Protein AF-A1TMS2-F1 (afdb_monomer)

Solvent-accessible surface area (backbone atoms only — not comparable to full-atom values): 4107 Å² total; per-residue (Å²): 135,84,78,92,71,87,78,73,80,79,79,45,75,71,66,70,42,56,37,57,14,74,84,80,70,42,81,37,59,42,76,69,38,46,80,53,86,97,42,37,31,36,42,70,59,48,50,54,51,50,52,52,52,51,56,58,71,69,46,77,78,77,87,127

Organism: Paracidovorax citrulli (strain AAC00-1) (NCBI:txid397945)

Foldseek 3Di:
DDDPPPPDPPCDVQNVQWFQAPPPRDTDGVVCWDDDPPGIHHNVVVVVVVVVVVVVVPDPDPDD

pLDDT: mean 76.22, std 12.62, range [44.0, 90.62]

Sequence (64 aa):
MKSPTKGRPRLTFADLARVRCMVCDKDKTAEGARPFRAHHVCADCVRQVNQRAAARADAPAPPG

Structure (mmCIF, N/CA/C/O backbone):
data_AF-A1TMS2-F1
#
_entry.id   AF-A1TMS2-F1
#
loop_
_atom_site.group_PDB
_atom_site.id
_atom_site.type_symbol
_atom_site.label_atom_id
_atom_site.label_alt_id
_atom_site.label_comp_id
_atom_site.label_asym_id
_atom_site.label_entity_id
_atom_site.label_seq_id
_atom_site.pdbx_PDB_ins_code
_atom_site.Cartn_x
_atom_site.Cartn_y
_atom_site.Cartn_z
_atom_site.occupancy
_atom_site.B_iso_or_equiv
_atom_site.auth_seq_id
_atom_site.auth_comp_id
_atom_site.auth_asym_id
_atom_site.auth_atom_id
_atom_site.pdbx_PDB_model_num
ATOM 1 N N . MET A 1 1 ? -22.544 2.384 43.149 1.00 44.00 1 MET A N 1
ATOM 2 C CA . MET A 1 1 ? -22.092 1.514 42.037 1.00 44.00 1 MET A CA 1
ATOM 3 C C . MET A 1 1 ? -21.001 2.260 41.271 1.00 44.00 1 MET A C 1
ATOM 5 O O . MET A 1 1 ? -21.244 3.389 40.873 1.00 44.00 1 MET A O 1
ATOM 9 N N . LYS A 1 2 ? -19.776 1.719 41.174 1.00 48.81 2 LYS A N 1
ATOM 10 C CA . LYS A 1 2 ? -18.640 2.371 40.487 1.00 48.81 2 LYS A CA 1
ATOM 11 C C . LYS A 1 2 ? -18.765 2.156 38.974 1.00 48.81 2 LYS A C 1
ATOM 13 O O . LYS A 1 2 ? -18.818 1.013 38.533 1.00 48.81 2 LYS A O 1
ATOM 18 N N . SER A 1 3 ? -18.813 3.239 38.200 1.00 57.84 3 SER A N 1
ATOM 19 C CA . SER A 1 3 ? -18.894 3.209 36.734 1.00 57.84 3 SER A CA 1
ATOM 20 C C . SER A 1 3 ? -17.687 2.469 36.117 1.00 57.84 3 SER A C 1
ATOM 22 O O . SER A 1 3 ? -16.549 2.846 36.408 1.00 57.84 3 SER A O 1
ATOM 24 N N . PRO A 1 4 ? -17.884 1.445 35.261 1.00 59.44 4 PRO A N 1
ATOM 25 C CA . PRO A 1 4 ? -16.813 0.557 34.786 1.00 59.44 4 PRO A CA 1
ATOM 26 C C . PRO A 1 4 ? -16.012 1.084 33.578 1.00 59.44 4 PRO A C 1
ATOM 28 O O . PRO A 1 4 ? -15.420 0.310 32.830 1.00 59.44 4 PRO A O 1
ATOM 31 N N . THR A 1 5 ? -15.956 2.397 33.359 1.00 60.22 5 THR A N 1
ATOM 32 C CA . THR A 1 5 ? -15.339 3.003 32.160 1.00 60.22 5 THR A CA 1
ATOM 33 C C . THR A 1 5 ? -14.021 3.732 32.424 1.00 60.22 5 THR A C 1
ATOM 35 O O . THR A 1 5 ? -13.571 4.528 31.603 1.00 60.22 5 THR A O 1
ATOM 38 N N . LYS A 1 6 ? -13.343 3.444 33.539 1.00 50.44 6 LYS A N 1
ATOM 39 C CA . LYS A 1 6 ? -12.004 3.980 33.815 1.00 50.44 6 LYS A CA 1
ATOM 40 C C . LYS A 1 6 ? -10.949 3.103 33.128 1.00 50.44 6 LYS A C 1
ATOM 42 O O . LYS A 1 6 ? -10.475 2.143 33.718 1.00 50.44 6 LYS A O 1
ATOM 47 N N . GLY A 1 7 ? -10.616 3.415 31.873 1.00 60.78 7 GLY A N 1
ATOM 48 C CA . GLY A 1 7 ? -9.410 2.870 31.229 1.00 60.78 7 GLY A CA 1
ATOM 49 C C . GLY A 1 7 ? -9.555 2.311 29.815 1.00 60.78 7 GLY A C 1
ATOM 50 O O . GLY A 1 7 ? -8.570 1.803 29.290 1.00 60.78 7 GLY A O 1
ATOM 51 N N . ARG A 1 8 ? -10.724 2.397 29.163 1.00 63.53 8 ARG A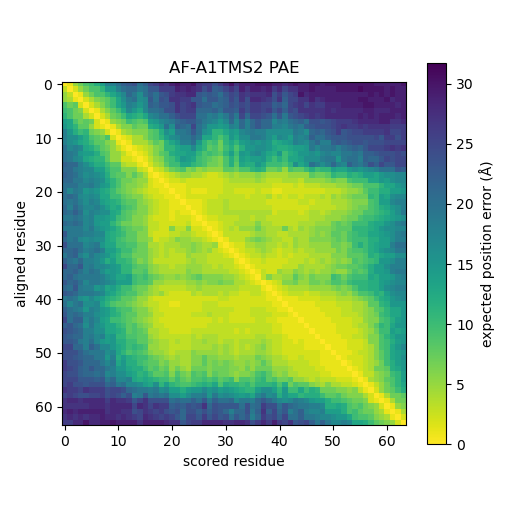 N 1
ATOM 52 C CA . ARG A 1 8 ? -10.783 2.05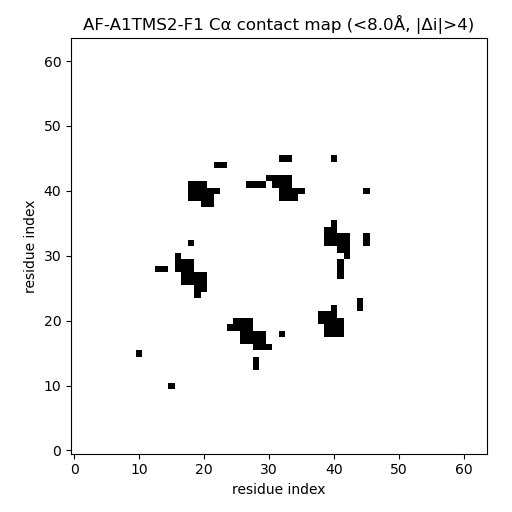7 27.733 1.00 63.53 8 ARG A CA 1
ATOM 53 C C . ARG A 1 8 ? -10.190 3.216 26.924 1.00 63.53 8 ARG A C 1
ATOM 55 O O . ARG A 1 8 ? -10.726 4.322 27.030 1.00 63.53 8 ARG A O 1
ATOM 62 N N . PRO A 1 9 ? -9.114 3.008 26.142 1.00 65.12 9 PRO A N 1
ATOM 63 C CA . PRO A 1 9 ? -8.652 4.030 25.216 1.00 65.12 9 PRO A CA 1
ATOM 64 C C . PRO A 1 9 ? -9.813 4.370 24.277 1.00 65.12 9 PRO A C 1
ATOM 66 O O . PRO A 1 9 ? -10.454 3.477 23.720 1.00 65.12 9 PRO A O 1
ATOM 69 N N . ARG A 1 10 ? -10.140 5.663 24.163 1.00 66.69 10 ARG A N 1
ATOM 70 C CA . ARG A 1 10 ? -11.116 6.138 23.178 1.00 66.69 10 ARG A CA 1
ATOM 71 C C . ARG A 1 10 ? -10.528 5.835 21.805 1.00 66.69 10 ARG A C 1
ATOM 73 O O . ARG A 1 10 ? -9.610 6.528 21.385 1.00 66.69 10 ARG A O 1
ATOM 80 N N . LEU A 1 11 ? -11.037 4.796 21.146 1.00 62.66 11 LEU A N 1
ATOM 81 C CA . LEU A 1 11 ? -10.779 4.557 19.729 1.00 62.66 11 LEU A CA 1
ATOM 82 C C . LEU A 1 11 ? -11.192 5.825 18.985 1.00 62.66 11 LEU A C 1
ATOM 84 O O . LEU A 1 11 ? -12.359 6.224 19.025 1.00 62.66 11 LEU A O 1
ATOM 88 N N . THR A 1 12 ? -10.223 6.506 18.389 1.00 67.00 12 THR A N 1
ATOM 89 C CA . THR A 1 12 ? -10.503 7.683 17.572 1.00 67.00 12 THR A CA 1
ATOM 90 C C . THR A 1 12 ? -10.954 7.227 16.185 1.00 67.00 12 THR A C 1
ATOM 92 O O . THR A 1 12 ? -10.677 6.102 15.776 1.00 67.00 12 THR A O 1
ATOM 95 N N . PHE A 1 13 ? -11.629 8.084 15.414 1.00 60.53 13 PHE A N 1
ATOM 96 C CA . PHE A 1 13 ? -11.938 7.767 14.010 1.00 60.53 13 PHE A CA 1
ATOM 97 C C . PHE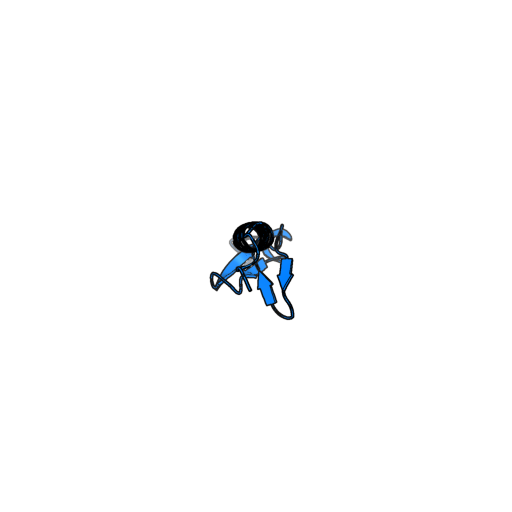 A 1 13 ? -10.676 7.429 13.191 1.00 60.53 13 PHE A C 1
ATOM 99 O O . PHE A 1 13 ? -10.741 6.614 12.274 1.00 60.53 13 PHE A O 1
ATOM 106 N N . ALA A 1 14 ? -9.517 7.972 13.576 1.00 59.91 14 ALA A N 1
ATOM 107 C CA . ALA A 1 14 ? -8.226 7.621 12.992 1.00 59.91 14 ALA A CA 1
ATOM 108 C C . ALA A 1 14 ? -7.791 6.172 13.301 1.00 59.91 14 ALA A C 1
ATOM 110 O O . ALA A 1 14 ? -7.105 5.554 12.490 1.00 59.91 14 ALA A O 1
ATOM 111 N N . ASP A 1 15 ? -8.220 5.598 14.431 1.00 60.62 15 ASP A N 1
ATOM 112 C CA . ASP A 1 15 ? -7.987 4.186 14.766 1.00 60.62 15 ASP A CA 1
ATOM 113 C C . ASP A 1 15 ? -8.925 3.229 14.023 1.00 60.62 15 ASP A C 1
ATOM 115 O O . ASP A 1 15 ? -8.571 2.070 13.813 1.00 60.62 15 ASP A O 1
ATOM 119 N N . LEU A 1 16 ? -10.109 3.701 13.620 1.00 64.62 16 LEU A N 1
ATOM 120 C CA . LEU A 1 16 ? -11.090 2.915 12.864 1.00 64.62 16 LEU A CA 1
ATOM 121 C C . LEU A 1 16 ? -10.675 2.718 11.403 1.00 64.62 16 LEU A C 1
ATOM 123 O O . LEU A 1 16 ? -10.952 1.676 10.815 1.00 64.62 16 LEU A O 1
ATOM 127 N N . ALA A 1 17 ? -9.973 3.688 10.822 1.00 75.44 17 ALA A N 1
ATOM 128 C CA . ALA A 1 17 ? -9.459 3.599 9.464 1.00 75.44 17 ALA A CA 1
ATOM 129 C C . ALA A 1 17 ? -8.049 2.985 9.459 1.00 75.44 17 ALA A C 1
ATOM 131 O O . ALA A 1 17 ? -7.088 3.625 9.034 1.00 75.44 17 ALA A O 1
ATOM 132 N N . ARG A 1 18 ? -7.894 1.756 9.964 1.00 79.75 18 ARG A N 1
ATOM 133 C CA . ARG A 1 18 ? -6.649 0.981 9.831 1.00 79.75 18 ARG A CA 1
ATOM 134 C C . ARG A 1 18 ? -6.777 -0.028 8.696 1.00 79.75 18 ARG A C 1
ATOM 136 O O . ARG A 1 18 ? -7.815 -0.658 8.529 1.00 79.75 18 ARG A O 1
ATOM 143 N N . VAL A 1 19 ? -5.714 -0.178 7.916 1.00 86.25 19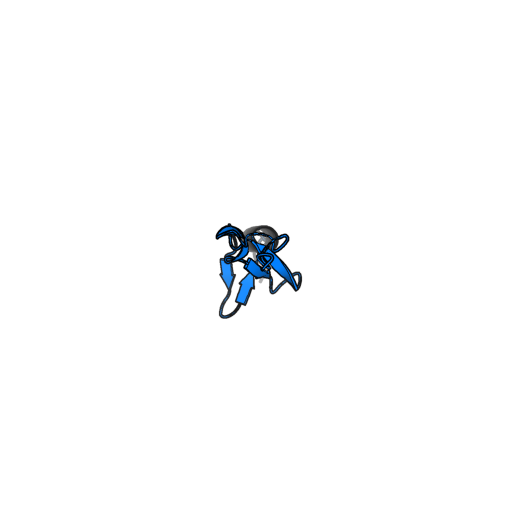 VAL A N 1
ATOM 144 C CA . VAL A 1 19 ? -5.617 -1.155 6.829 1.00 86.25 19 VAL A CA 1
ATOM 145 C C . VAL A 1 19 ? -4.400 -2.043 7.039 1.00 86.25 19 VAL A C 1
ATOM 147 O O . VAL A 1 19 ? -3.319 -1.569 7.399 1.00 86.25 19 VAL A O 1
ATOM 150 N N . ARG A 1 20 ? -4.556 -3.337 6.762 1.00 88.12 20 ARG A N 1
ATOM 151 C CA . ARG A 1 20 ? -3.441 -4.283 6.755 1.00 88.12 20 ARG A CA 1
ATOM 152 C C . ARG A 1 20 ? -2.752 -4.228 5.400 1.00 88.12 20 ARG A C 1
ATOM 154 O O . ARG A 1 20 ? -3.366 -4.506 4.370 1.00 88.12 20 ARG A O 1
ATOM 161 N N . CYS A 1 21 ? -1.487 -3.822 5.396 1.00 90.19 21 CYS A N 1
ATOM 162 C CA . CYS A 1 21 ? -0.714 -3.731 4.165 1.00 90.19 21 CYS A CA 1
ATOM 163 C C . CYS A 1 21 ? -0.380 -5.128 3.637 1.00 90.19 21 CYS A C 1
ATOM 165 O O . CYS A 1 21 ? 0.292 -5.887 4.321 1.00 90.19 21 CYS A O 1
ATOM 167 N N . MET A 1 22 ? -0.733 -5.431 2.390 1.00 90.38 22 MET A N 1
ATOM 168 C CA . MET A 1 22 ? -0.407 -6.713 1.751 1.00 90.38 22 MET A CA 1
ATOM 169 C C . MET A 1 22 ? 1.103 -6.983 1.630 1.00 90.38 22 MET A C 1
ATOM 171 O O . MET A 1 22 ? 1.522 -8.131 1.568 1.00 90.38 22 MET A O 1
ATOM 175 N N . VAL A 1 23 ? 1.926 -5.931 1.560 1.00 88.94 23 VAL A N 1
ATOM 176 C CA . VAL A 1 23 ? 3.368 -6.055 1.282 1.00 88.94 23 VAL A CA 1
ATOM 177 C C . VAL A 1 23 ? 4.178 -6.299 2.552 1.00 88.94 23 VAL A C 1
ATOM 179 O O . VAL A 1 23 ? 5.070 -7.137 2.560 1.00 88.94 23 VAL A O 1
ATOM 182 N N . CYS A 1 24 ? 3.902 -5.543 3.617 1.00 90.25 24 CYS A N 1
ATOM 183 C CA . CYS A 1 24 ? 4.652 -5.637 4.872 1.00 90.25 24 CYS A CA 1
ATOM 184 C C . CYS A 1 24 ? 3.875 -6.318 6.002 1.00 90.25 24 CYS A C 1
ATOM 186 O O . CYS A 1 24 ? 4.418 -6.452 7.093 1.00 90.25 24 CYS A O 1
ATOM 188 N N . ASP A 1 25 ? 2.626 -6.708 5.743 1.00 89.69 25 ASP A N 1
ATOM 189 C CA . ASP A 1 25 ? 1.710 -7.395 6.659 1.00 89.69 25 ASP A CA 1
ATOM 190 C C . ASP A 1 25 ? 1.460 -6.672 7.995 1.00 89.69 25 ASP A C 1
ATOM 192 O O . ASP A 1 25 ? 1.037 -7.261 8.983 1.00 89.69 25 ASP A O 1
ATOM 196 N N . LYS A 1 26 ? 1.706 -5.357 8.028 1.00 86.88 26 LYS A N 1
ATOM 197 C CA . LYS A 1 26 ? 1.485 -4.507 9.202 1.00 86.88 26 LYS A CA 1
ATOM 198 C C . LYS A 1 26 ? 0.187 -3.724 9.079 1.00 86.88 26 LYS A C 1
ATOM 200 O O . LYS A 1 26 ? -0.122 -3.196 8.006 1.00 86.88 26 LYS A O 1
ATOM 205 N N . ASP A 1 27 ? -0.505 -3.575 10.203 1.00 86.38 27 ASP A N 1
ATOM 206 C CA . ASP A 1 27 ? -1.588 -2.611 10.357 1.00 86.38 27 ASP A CA 1
ATOM 207 C C . ASP A 1 27 ? -1.029 -1.188 10.308 1.00 86.38 27 ASP A C 1
ATOM 209 O O . ASP A 1 27 ? -0.155 -0.802 11.090 1.00 86.38 27 ASP A O 1
ATOM 213 N N . LYS A 1 28 ? -1.525 -0.406 9.354 1.00 85.38 28 LYS A N 1
ATOM 214 C CA . LYS A 1 28 ? -1.181 1.003 9.161 1.00 85.38 28 LYS A CA 1
ATOM 215 C C . LYS A 1 28 ? -2.453 1.838 9.125 1.00 85.38 28 LYS A C 1
ATOM 217 O O . LYS A 1 28 ? -3.548 1.315 8.933 1.00 85.38 28 LYS A O 1
AT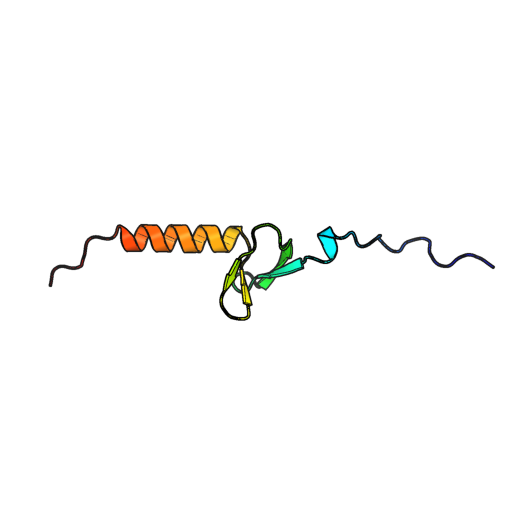OM 222 N N . THR A 1 29 ? -2.313 3.146 9.283 1.00 82.12 29 THR A N 1
ATOM 223 C CA . THR A 1 29 ? -3.400 4.080 8.991 1.00 82.12 29 THR A CA 1
ATOM 224 C C . THR A 1 29 ? -3.798 3.974 7.514 1.00 82.12 29 THR A C 1
ATOM 226 O O . THR A 1 29 ? -2.959 3.745 6.640 1.00 82.12 29 THR A O 1
ATOM 229 N N . ALA A 1 30 ? -5.090 4.121 7.228 1.00 80.12 30 ALA A N 1
ATOM 230 C CA . ALA A 1 30 ? -5.627 4.166 5.869 1.00 80.12 30 ALA A CA 1
ATOM 231 C C . ALA A 1 30 ? -5.202 5.439 5.122 1.00 80.12 30 ALA A C 1
ATOM 233 O O . ALA A 1 30 ? -5.343 5.521 3.904 1.00 80.12 30 ALA A O 1
ATOM 234 N N . GLU A 1 31 ? -4.679 6.434 5.841 1.00 81.38 31 GLU A N 1
ATOM 235 C CA . GLU A 1 31 ? -4.183 7.675 5.266 1.00 81.38 31 GLU A CA 1
ATOM 236 C C . GLU A 1 31 ? -3.045 7.395 4.271 1.00 81.38 31 GLU A C 1
ATOM 238 O O . GLU A 1 31 ? -1.999 6.841 4.609 1.00 81.38 31 GLU A O 1
ATOM 243 N N . GLY A 1 32 ? -3.285 7.721 2.999 1.00 79.06 32 GLY A N 1
ATOM 244 C CA . GLY A 1 32 ? -2.347 7.459 1.906 1.00 79.06 32 GLY A CA 1
ATOM 245 C C . GLY A 1 32 ? -2.236 5.990 1.476 1.00 79.06 32 GLY A C 1
ATOM 246 O O . GLY A 1 32 ? -1.457 5.687 0.568 1.00 79.06 32 GLY A O 1
ATOM 247 N N . ALA A 1 33 ? -3.001 5.071 2.073 1.00 83.75 33 ALA A N 1
ATOM 248 C CA . ALA A 1 33 ? -3.093 3.708 1.571 1.00 83.75 33 ALA A CA 1
ATOM 249 C C . ALA A 1 33 ? -3.841 3.687 0.232 1.00 83.75 33 ALA A C 1
ATOM 251 O O . ALA A 1 33 ? -4.849 4.374 0.058 1.00 83.75 33 ALA A O 1
ATOM 252 N N . ARG A 1 34 ? -3.368 2.880 -0.724 1.00 84.00 34 ARG A N 1
ATOM 253 C CA . ARG A 1 34 ? -4.075 2.682 -1.998 1.00 84.00 34 ARG A CA 1
ATOM 254 C C . ARG A 1 34 ? -4.672 1.280 -2.081 1.00 84.00 34 ARG A C 1
ATOM 256 O O . ARG A 1 34 ? -4.028 0.320 -1.646 1.00 84.00 34 ARG A O 1
ATOM 263 N N . PRO A 1 35 ? -5.886 1.147 -2.641 1.00 83.81 35 PRO A N 1
ATOM 264 C CA . PRO A 1 35 ? -6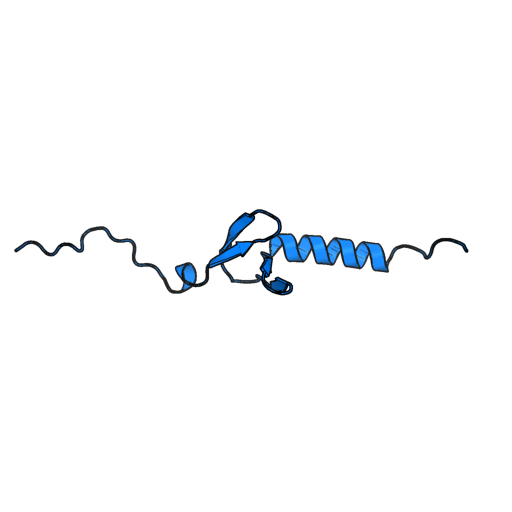.436 -0.156 -2.967 1.00 83.81 35 PRO A CA 1
ATOM 265 C C . PRO A 1 35 ? -5.612 -0.787 -4.093 1.00 83.81 35 PRO A C 1
ATOM 267 O O . PRO A 1 35 ? -5.283 -0.139 -5.089 1.00 83.81 35 PRO A O 1
ATOM 270 N N . PHE A 1 36 ? -5.289 -2.063 -3.931 1.00 81.00 36 PHE A N 1
ATOM 271 C CA . PHE A 1 36 ? -4.690 -2.902 -4.955 1.00 81.00 36 PHE A CA 1
ATOM 272 C C . PHE A 1 36 ? -5.502 -4.195 -5.043 1.00 81.00 36 PHE A C 1
ATOM 274 O O . PHE A 1 36 ? -5.351 -5.105 -4.226 1.00 81.00 36 PHE A O 1
ATOM 281 N N . ARG A 1 37 ? -6.399 -4.265 -6.034 1.00 82.44 37 ARG A N 1
ATOM 282 C CA . ARG A 1 37 ? -7.420 -5.322 -6.148 1.00 82.44 37 ARG A CA 1
ATOM 283 C C . ARG A 1 37 ? -8.277 -5.399 -4.871 1.00 82.44 37 ARG A C 1
ATOM 285 O O . ARG A 1 37 ? -8.852 -4.391 -4.483 1.00 82.44 37 ARG A O 1
ATOM 292 N N . ALA A 1 38 ? -8.350 -6.571 -4.235 1.00 83.81 38 ALA A N 1
ATOM 293 C CA . ALA A 1 38 ? -9.086 -6.816 -2.993 1.00 83.81 38 ALA A CA 1
ATOM 294 C C . ALA A 1 38 ? -8.257 -6.540 -1.718 1.00 83.81 38 ALA A C 1
ATOM 296 O O . ALA A 1 38 ? -8.704 -6.854 -0.618 1.00 83.81 38 ALA A O 1
ATOM 297 N N . HIS A 1 39 ? -7.046 -5.989 -1.851 1.00 85.88 39 HIS A N 1
ATOM 298 C CA . HIS A 1 39 ? -6.143 -5.719 -0.732 1.00 85.88 39 HIS A CA 1
ATOM 299 C C . HIS A 1 39 ? -5.772 -4.237 -0.644 1.00 85.88 39 HIS A C 1
ATOM 301 O O . HIS A 1 39 ? -5.962 -3.465 -1.585 1.00 85.88 39 HIS A O 1
ATOM 307 N N . HIS A 1 40 ? -5.187 -3.844 0.487 1.00 87.56 40 HIS A N 1
ATOM 308 C CA . HIS A 1 40 ? -4.658 -2.501 0.699 1.00 87.56 40 HIS A CA 1
ATOM 309 C C . HIS A 1 40 ? -3.136 -2.521 0.785 1.00 87.56 40 HIS A C 1
ATOM 311 O O . HIS A 1 40 ? -2.530 -3.444 1.331 1.00 87.56 40 HIS A O 1
ATOM 317 N N . VAL A 1 41 ? -2.512 -1.473 0.257 1.00 89.38 41 VAL A N 1
ATOM 318 C CA . VAL A 1 41 ? -1.066 -1.262 0.341 1.00 89.38 41 VAL A CA 1
ATOM 319 C C . VAL A 1 41 ? -0.822 0.074 1.028 1.00 89.38 41 VAL A C 1
ATOM 321 O O . VAL A 1 41 ? -1.425 1.082 0.660 1.00 89.38 41 VAL A O 1
ATOM 324 N N . CYS A 1 42 ? 0.048 0.089 2.038 1.00 90.62 42 CYS A N 1
ATOM 325 C CA . CYS A 1 42 ? 0.371 1.315 2.760 1.00 90.62 42 CYS A CA 1
ATOM 326 C C . CYS A 1 42 ? 1.141 2.315 1.885 1.00 90.62 42 CYS A C 1
ATOM 328 O O . CYS A 1 42 ? 1.808 1.927 0.923 1.00 90.62 42 CYS A O 1
ATOM 330 N N . ALA A 1 43 ? 1.102 3.595 2.262 1.00 87.75 43 ALA A N 1
ATOM 331 C CA . ALA A 1 43 ? 1.731 4.687 1.517 1.00 87.75 43 ALA A CA 1
ATOM 332 C C . ALA A 1 43 ? 3.220 4.442 1.190 1.00 87.75 43 ALA A C 1
ATOM 334 O O . ALA A 1 43 ? 3.653 4.697 0.066 1.00 87.75 43 ALA A O 1
ATOM 335 N N . ASP A 1 44 ? 3.997 3.896 2.135 1.00 89.75 44 ASP A N 1
ATOM 336 C CA . ASP A 1 44 ? 5.421 3.582 1.933 1.00 89.75 44 ASP A CA 1
ATOM 337 C C . ASP A 1 44 ? 5.630 2.546 0.823 1.00 89.75 44 ASP A C 1
ATOM 339 O O . ASP A 1 44 ? 6.453 2.725 -0.077 1.00 89.75 44 ASP A O 1
ATOM 343 N N . CYS A 1 45 ? 4.860 1.458 0.869 1.00 89.44 45 CYS A N 1
ATOM 344 C CA . CYS A 1 45 ? 4.949 0.389 -0.115 1.00 89.44 45 CYS A CA 1
ATOM 345 C C . CYS A 1 45 ? 4.417 0.850 -1.478 1.00 89.44 45 CYS A C 1
ATOM 347 O O . CYS A 1 45 ? 5.002 0.501 -2.500 1.00 89.44 45 CYS A O 1
ATOM 349 N N . VAL A 1 46 ? 3.381 1.696 -1.510 1.00 88.81 46 VAL A N 1
ATOM 350 C CA . VAL A 1 46 ? 2.903 2.339 -2.745 1.00 88.81 46 VAL A CA 1
ATOM 351 C C . VAL A 1 46 ? 4.003 3.200 -3.370 1.00 88.81 46 VAL A C 1
ATOM 353 O O . VAL A 1 46 ? 4.241 3.099 -4.573 1.00 88.81 46 VAL A O 1
ATOM 356 N N . ARG A 1 47 ? 4.717 4.010 -2.575 1.00 89.12 47 ARG A N 1
ATOM 357 C CA . ARG A 1 47 ? 5.842 4.825 -3.066 1.00 89.12 47 ARG A CA 1
ATOM 358 C C . ARG A 1 47 ? 6.941 3.964 -3.684 1.00 89.12 47 ARG A C 1
ATOM 360 O O . ARG A 1 47 ? 7.372 4.263 -4.793 1.00 89.12 47 ARG A O 1
ATOM 367 N N . GLN A 1 48 ? 7.342 2.880 -3.022 1.00 88.81 48 GLN A N 1
ATOM 368 C CA . GLN A 1 48 ? 8.365 1.969 -3.552 1.00 88.81 48 GLN A CA 1
ATOM 369 C C . GLN A 1 48 ? 7.928 1.291 -4.856 1.00 88.81 48 GLN A C 1
ATOM 371 O O . GLN A 1 48 ? 8.717 1.195 -5.795 1.00 88.81 48 GLN A O 1
ATOM 376 N N . VAL A 1 49 ? 6.672 0.837 -4.936 1.00 85.06 49 VAL A N 1
ATOM 377 C CA . VAL A 1 49 ? 6.123 0.229 -6.158 1.00 85.06 49 VAL A CA 1
ATOM 378 C C . VAL A 1 49 ? 6.102 1.242 -7.301 1.00 85.06 49 VAL A C 1
ATOM 380 O O . VAL A 1 49 ? 6.578 0.926 -8.387 1.00 85.06 49 VAL A O 1
ATOM 383 N N . ASN A 1 50 ? 5.632 2.467 -7.054 1.00 87.00 50 ASN A N 1
ATOM 384 C CA . ASN A 1 50 ? 5.602 3.523 -8.067 1.00 87.00 50 ASN A CA 1
ATOM 385 C C . ASN A 1 50 ? 7.007 3.906 -8.546 1.00 87.00 50 ASN A C 1
ATOM 387 O O . ASN A 1 50 ? 7.216 4.057 -9.744 1.00 87.00 50 ASN A O 1
ATOM 391 N N . GLN A 1 51 ? 7.981 4.012 -7.638 1.00 87.75 51 GLN A N 1
ATOM 392 C CA . GLN A 1 51 ? 9.376 4.285 -7.998 1.00 87.75 51 GLN A CA 1
ATOM 393 C C . GLN A 1 51 ? 9.963 3.178 -8.879 1.00 87.75 51 GLN A C 1
ATOM 395 O O . GLN A 1 51 ? 10.591 3.466 -9.893 1.00 87.75 51 GLN A O 1
ATOM 400 N N . A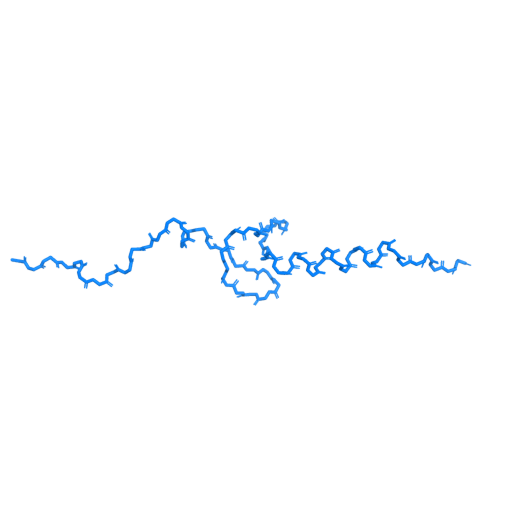RG A 1 52 ? 9.721 1.906 -8.538 1.00 83.88 52 ARG A N 1
ATOM 401 C CA . ARG A 1 52 ? 10.168 0.767 -9.357 1.00 83.88 52 ARG A CA 1
ATOM 402 C C . ARG A 1 52 ? 9.463 0.710 -10.711 1.00 83.88 52 ARG A C 1
ATOM 404 O O . ARG A 1 52 ? 10.094 0.355 -11.701 1.00 83.88 52 ARG A O 1
ATOM 411 N N . ALA A 1 53 ? 8.174 1.040 -10.759 1.00 82.06 53 ALA A N 1
ATOM 412 C CA . ALA A 1 53 ? 7.414 1.109 -12.003 1.00 82.06 53 ALA A CA 1
ATOM 413 C C . ALA A 1 53 ? 7.942 2.226 -12.915 1.00 82.06 53 ALA A C 1
ATOM 415 O O . ALA A 1 53 ? 8.153 1.982 -14.098 1.00 82.06 53 ALA A O 1
ATOM 416 N N . ALA A 1 54 ? 8.230 3.404 -12.355 1.00 81.50 54 ALA A N 1
ATOM 417 C CA . ALA A 1 54 ? 8.849 4.508 -13.081 1.00 81.50 54 ALA A CA 1
ATOM 418 C C . ALA A 1 54 ? 10.245 4.132 -13.604 1.00 81.50 54 ALA A C 1
ATOM 420 O O . ALA A 1 54 ? 10.512 4.299 -14.786 1.00 81.50 54 ALA A O 1
ATOM 421 N N . ALA A 1 55 ? 11.094 3.520 -12.770 1.00 79.50 55 ALA A N 1
ATOM 422 C CA . ALA A 1 55 ? 12.419 3.054 -1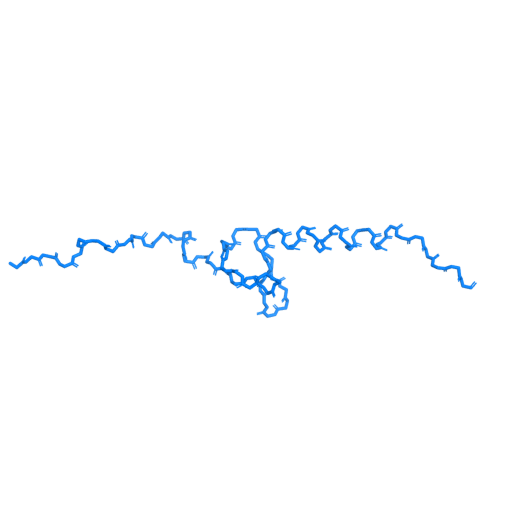3.190 1.00 79.50 55 ALA A CA 1
ATOM 423 C C . ALA A 1 55 ? 12.363 1.987 -14.299 1.00 79.50 55 ALA A C 1
ATOM 425 O O . ALA A 1 55 ? 13.250 1.917 -15.140 1.00 79.50 55 ALA A O 1
ATOM 426 N N . ARG A 1 56 ? 11.317 1.149 -14.318 1.00 73.12 56 ARG A N 1
ATOM 427 C CA . ARG A 1 56 ? 11.078 0.187 -15.405 1.00 73.12 56 ARG A CA 1
ATOM 428 C C . ARG A 1 56 ? 10.575 0.843 -16.685 1.00 73.12 56 ARG A C 1
ATOM 430 O O . ARG A 1 56 ? 10.911 0.354 -17.754 1.00 73.12 56 ARG A O 1
ATOM 437 N N . ALA A 1 57 ? 9.760 1.889 -16.582 1.00 74.50 57 ALA A N 1
ATOM 438 C CA . ALA A 1 57 ? 9.297 2.645 -17.743 1.00 74.50 57 ALA A CA 1
ATOM 439 C C . ALA A 1 57 ? 10.442 3.426 -18.410 1.00 74.50 57 ALA A C 1
ATOM 441 O O . ALA A 1 57 ? 10.425 3.605 -19.621 1.00 74.50 57 ALA A O 1
ATOM 442 N N . ASP A 1 58 ? 11.435 3.838 -17.620 1.00 68.62 58 ASP A N 1
ATOM 443 C CA . ASP A 1 58 ? 12.637 4.540 -18.083 1.00 68.62 58 ASP A CA 1
ATOM 444 C C . ASP A 1 58 ? 13.748 3.587 -18.569 1.00 68.62 58 ASP A C 1
ATOM 446 O O . ASP A 1 58 ? 14.769 4.020 -19.099 1.00 68.62 58 ASP A O 1
ATOM 450 N N . ALA A 1 59 ? 13.573 2.269 -18.404 1.00 65.12 59 ALA A N 1
ATOM 451 C CA . ALA A 1 59 ? 14.558 1.305 -18.870 1.00 65.12 59 ALA A CA 1
ATOM 452 C C . ALA A 1 59 ? 14.573 1.278 -20.412 1.00 65.12 59 ALA A C 1
ATOM 454 O O . ALA A 1 59 ? 13.514 1.086 -21.021 1.00 65.12 59 ALA A O 1
ATOM 455 N N . PRO A 1 60 ? 15.745 1.433 -21.060 1.00 60.00 60 PRO A N 1
ATOM 456 C CA . PRO A 1 60 ? 15.840 1.354 -22.510 1.00 60.00 60 PRO A CA 1
ATOM 457 C C . PRO A 1 60 ? 15.332 -0.012 -22.976 1.00 60.00 60 PRO A C 1
ATOM 459 O O . PRO A 1 60 ? 15.657 -1.044 -22.381 1.00 60.00 60 PRO A O 1
ATOM 462 N N . ALA A 1 61 ? 14.500 -0.004 -24.022 1.00 61.78 61 ALA A N 1
ATOM 463 C CA . ALA A 1 61 ? 13.974 -1.223 -24.620 1.00 61.78 61 ALA A CA 1
ATOM 464 C C . ALA A 1 61 ? 15.139 -2.178 -24.945 1.00 61.78 61 ALA A C 1
ATOM 466 O O . ALA A 1 61 ? 16.158 -1.719 -25.473 1.00 61.78 61 ALA A O 1
ATOM 467 N N . PRO A 1 62 ? 15.032 -3.480 -24.614 1.00 61.53 62 PRO A N 1
ATOM 468 C CA . PRO A 1 62 ? 16.078 -4.428 -24.963 1.00 61.53 62 PRO A CA 1
ATOM 469 C C . PRO A 1 62 ? 16.271 -4.420 -26.488 1.00 61.53 62 PRO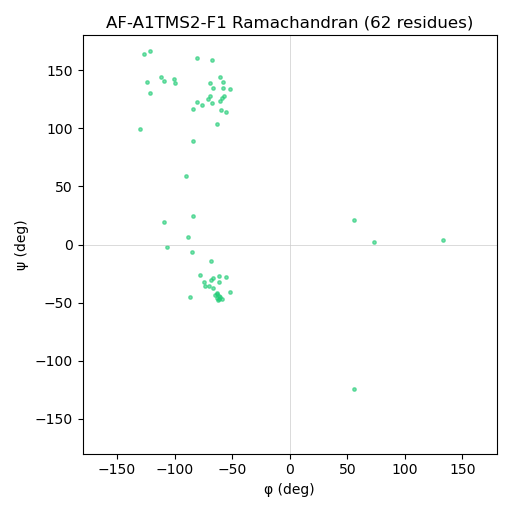 A C 1
ATOM 471 O O . PRO A 1 62 ? 15.272 -4.332 -27.210 1.00 61.53 62 PRO A O 1
ATOM 474 N N . PRO A 1 63 ? 17.518 -4.486 -26.990 1.00 66.25 63 PRO A N 1
ATOM 475 C CA . PRO A 1 63 ? 17.751 -4.623 -28.420 1.00 66.25 63 PRO A CA 1
ATOM 476 C C . PRO A 1 63 ? 17.104 -5.934 -28.886 1.00 66.25 63 PRO A C 1
ATOM 478 O O . PRO A 1 63 ? 17.351 -6.989 -28.295 1.00 66.25 63 PRO A O 1
ATOM 481 N N . GLY A 1 64 ? 16.209 -5.821 -29.869 1.00 61.94 64 GLY A N 1
ATOM 482 C CA . GLY A 1 64 ? 15.600 -6.952 -30.571 1.00 61.94 64 GLY A CA 1
ATOM 483 C C . GLY A 1 64 ? 16.523 -7.557 -31.615 1.00 61.94 64 GLY A C 1
ATOM 484 O O . GLY A 1 64 ? 17.529 -6.900 -31.970 1.00 61.94 64 GLY A O 1
#

Nearest PDB structures (foldseek):
  2gvi-assembly1_A  TM=7.471E-01  e=2.909E-01  Thermoplasma acidophilum
  2zet-assembly2_D  TM=6.325E-01  e=8.088E-01  Mus musculus
  2d8y-assembly1_A  TM=7.281E-01  e=2.101E+00  Homo sapiens

Secondary structure (DSSP, 8-state):
---S-SS-----HHHHSEEEBTTT--EEESTT-EEETTEEE-HHHHHHHHHHHHHHHSSPPPP-

Mean predicted aligned error: 11.54 Å

Radius of gyration: 19.79 Å; Cα contacts (8 Å, |Δi|>4): 58; chains: 1; bounding box: 40×15×73 Å